Protein AF-A0ABD0QUS2-F1 (afdb_monomer_lite)

Secondary structure (DSSP, 8-state):
----S---HHHHHHHHHHHHHHSPPBTTB-GGGSHHHHHHHHHHHHHHHTTT-------HHHHHHHHTSTTS--TTT--HHHHHHHHHHHHHHHT---GGGGGG----GGG----S-S--

Sequence (120 aa):
KGWREGCLPSTLKVYVAAIVAHHDPIEGKSVGKHDLVIRFLRGARWLNLAWSSSVPSRDLSLVLSALQQGPFEPLQSVELKFLSMKTLLLLAMASIKRVGDLHAFSVDESCLEFGPADSQ

Structure (mmCIF, N/CA/C/O backbone):
data_AF-A0ABD0QUS2-F1
#
_entry.id   AF-A0ABD0QUS2-F1
#
loop_
_atom_site.group_PDB
_atom_site.id
_atom_site.type_symbol
_atom_site.label_atom_id
_atom_site.label_alt_id
_atom_site.label_comp_id
_atom_site.label_asym_id
_atom_site.label_entity_id
_atom_site.label_seq_id
_atom_site.pdbx_PDB_ins_code
_atom_site.Cartn_x
_atom_site.Cartn_y
_atom_site.Cartn_z
_atom_site.occupancy
_atom_site.B_iso_or_equiv
_atom_site.auth_seq_id
_atom_site.auth_comp_id
_atom_site.auth_asym_id
_atom_site.auth_atom_id
_atom_site.pdbx_PDB_model_num
ATOM 1 N N . LYS A 1 1 ? 19.999 17.214 0.065 1.00 37.31 1 LYS A N 1
ATOM 2 C CA . LYS A 1 1 ? 19.429 17.537 -1.268 1.00 37.31 1 LYS A CA 1
ATOM 3 C C . LYS A 1 1 ? 19.478 16.252 -2.090 1.00 37.31 1 LYS A C 1
ATOM 5 O O . LYS A 1 1 ? 20.576 15.821 -2.372 1.00 37.31 1 LYS A O 1
ATOM 10 N N . GLY A 1 2 ? 18.437 15.492 -2.396 1.00 37.66 2 GLY A N 1
ATOM 11 C CA . GLY A 1 2 ? 16.997 15.533 -2.167 1.00 37.66 2 GLY A CA 1
ATOM 12 C C . GLY A 1 2 ? 16.463 14.361 -3.001 1.00 37.66 2 GLY A C 1
ATOM 13 O O . GLY A 1 2 ? 16.479 14.449 -4.216 1.00 37.66 2 GLY A O 1
ATOM 14 N N . TRP A 1 3 ? 16.096 13.237 -2.380 1.00 36.94 3 TRP A N 1
ATOM 15 C CA . TRP A 1 3 ? 15.551 12.057 -3.079 1.00 36.94 3 TRP A CA 1
ATOM 16 C C . TRP A 1 3 ? 14.030 12.000 -2.889 1.00 36.94 3 TRP A C 1
ATOM 18 O O . TRP A 1 3 ? 13.480 10.997 -2.445 1.00 36.94 3 TRP A O 1
ATOM 28 N N . ARG A 1 4 ? 13.357 13.135 -3.115 1.00 44.19 4 ARG A N 1
ATOM 29 C CA . ARG A 1 4 ? 11.905 13.296 -2.919 1.00 44.19 4 ARG A CA 1
ATOM 30 C C . ARG A 1 4 ? 11.176 13.837 -4.149 1.00 44.19 4 ARG A C 1
ATOM 32 O O . ARG A 1 4 ? 10.043 14.281 -4.031 1.00 44.19 4 ARG A O 1
ATOM 39 N N . GLU A 1 5 ? 11.771 13.733 -5.329 1.00 54.34 5 GLU A N 1
ATOM 40 C CA . GLU A 1 5 ? 11.008 13.782 -6.573 1.00 54.34 5 GLU A CA 1
ATOM 41 C C . GLU A 1 5 ? 10.897 12.351 -7.102 1.00 54.34 5 GLU A C 1
ATOM 43 O O . GLU A 1 5 ? 11.891 11.742 -7.499 1.00 54.34 5 GLU A O 1
ATOM 48 N N . GLY A 1 6 ? 9.693 11.775 -7.044 1.00 56.53 6 GLY A N 1
ATOM 49 C CA . GLY A 1 6 ? 9.424 10.472 -7.648 1.00 56.53 6 GLY A CA 1
ATOM 50 C C . GLY A 1 6 ? 9.886 10.479 -9.104 1.00 56.53 6 GLY A C 1
ATOM 51 O O . GLY A 1 6 ? 9.571 11.402 -9.857 1.00 56.53 6 GLY A O 1
ATOM 52 N N . CYS A 1 7 ? 10.684 9.487 -9.500 1.00 62.41 7 CYS A N 1
ATOM 53 C CA . CYS A 1 7 ? 11.135 9.378 -10.882 1.00 62.41 7 CYS A CA 1
ATOM 54 C C . CYS A 1 7 ? 9.898 9.244 -11.772 1.00 62.41 7 CYS A C 1
ATOM 56 O O . CYS A 1 7 ? 9.186 8.241 -11.685 1.00 62.41 7 CYS A O 1
ATOM 58 N N . LEU A 1 8 ? 9.638 10.248 -12.615 1.00 69.06 8 LEU A N 1
ATOM 59 C CA . LEU A 1 8 ? 8.500 10.239 -13.526 1.00 69.06 8 LEU A CA 1
ATOM 60 C C . LEU A 1 8 ? 8.464 8.899 -14.285 1.00 69.06 8 LEU A C 1
ATOM 62 O O . LEU A 1 8 ? 9.507 8.421 -14.743 1.00 69.06 8 LEU A O 1
ATOM 66 N N . PRO A 1 9 ? 7.283 8.282 -14.472 1.00 70.56 9 PRO A N 1
ATOM 67 C CA . PRO A 1 9 ? 7.165 7.024 -15.210 1.00 70.56 9 PRO A CA 1
ATOM 68 C C . PRO A 1 9 ? 7.773 7.075 -16.622 1.00 70.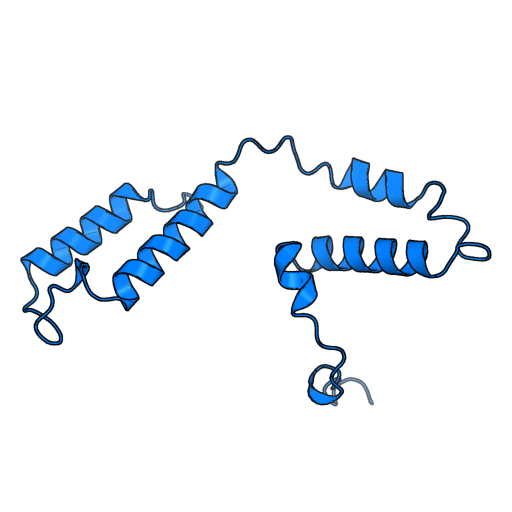56 9 PRO A C 1
ATOM 70 O O . PRO A 1 9 ? 8.120 6.036 -17.182 1.00 70.56 9 PRO A O 1
ATOM 73 N N . SER A 1 10 ? 7.895 8.272 -17.203 1.00 77.19 10 SER A N 1
ATOM 74 C CA . SER A 1 10 ? 8.605 8.534 -18.456 1.00 77.19 10 SER A CA 1
ATOM 75 C C . SER A 1 10 ? 10.116 8.316 -18.335 1.00 77.19 10 SER A C 1
ATOM 77 O O . SER A 1 10 ? 10.677 7.621 -19.174 1.00 77.19 10 SER A O 1
ATOM 79 N N . THR A 1 11 ? 10.769 8.814 -17.282 1.00 84.81 11 THR A N 1
ATOM 80 C CA . THR A 1 11 ? 12.214 8.647 -17.043 1.00 84.81 11 THR A CA 1
ATOM 81 C C . THR A 1 11 ? 12.599 7.174 -16.942 1.00 84.81 11 THR A C 1
ATOM 83 O O . THR A 1 11 ? 13.557 6.726 -17.567 1.00 84.81 11 THR A O 1
ATOM 86 N N . LEU A 1 12 ? 11.795 6.383 -16.227 1.00 84.62 12 LEU A N 1
ATOM 87 C CA . LEU A 1 12 ? 12.037 4.949 -16.072 1.00 84.62 12 LEU A CA 1
ATOM 88 C C . LEU A 1 12 ? 11.949 4.200 -17.412 1.00 84.62 12 LEU A C 1
ATOM 90 O O . LEU A 1 12 ? 12.743 3.304 -17.682 1.00 84.62 12 LEU A O 1
ATOM 94 N N . LYS A 1 13 ? 11.013 4.599 -18.284 1.00 85.19 13 LYS A N 1
ATOM 95 C CA . LYS A 1 13 ? 10.904 4.055 -19.647 1.00 85.19 13 LYS A CA 1
ATOM 96 C C . LYS A 1 13 ? 12.091 4.451 -20.525 1.00 85.19 13 LYS A C 1
ATOM 98 O O . LYS A 1 13 ? 12.540 3.620 -21.307 1.00 85.19 13 LYS A O 1
ATOM 103 N N . VAL A 1 14 ? 12.597 5.680 -20.392 1.00 87.38 14 VAL A N 1
ATOM 104 C CA . VAL A 1 14 ? 13.786 6.149 -21.124 1.00 87.38 14 VAL A CA 1
ATOM 105 C C . VAL A 1 14 ? 15.011 5.319 -20.741 1.00 87.38 14 VAL A C 1
ATOM 107 O O . VAL A 1 14 ? 15.719 4.853 -21.628 1.00 87.38 14 VAL A O 1
ATOM 110 N N . TYR A 1 15 ? 15.217 5.037 -19.450 1.00 88.06 15 TYR A N 1
ATOM 111 C CA . TYR A 1 15 ? 16.307 4.156 -19.016 1.00 88.06 15 TYR A CA 1
ATOM 112 C C . TYR A 1 15 ? 16.166 2.732 -19.554 1.00 88.06 15 TYR A C 1
ATOM 114 O O . TYR A 1 15 ? 17.140 2.172 -20.049 1.00 88.06 15 TYR A O 1
ATOM 122 N N . VAL A 1 16 ? 14.959 2.159 -19.539 1.00 88.31 16 VAL A N 1
ATOM 123 C CA . VAL A 1 16 ? 14.728 0.833 -20.136 1.00 88.31 16 VAL A CA 1
ATOM 124 C C . VAL A 1 16 ? 15.018 0.838 -21.641 1.00 88.31 16 VAL A C 1
ATOM 126 O O . VAL A 1 16 ? 15.629 -0.104 -22.136 1.00 88.31 16 VAL A O 1
ATOM 129 N N . ALA A 1 17 ? 14.640 1.891 -22.371 1.00 88.00 17 ALA A N 1
ATOM 130 C CA . ALA A 1 17 ? 14.940 2.015 -23.798 1.00 88.00 17 ALA A CA 1
ATOM 131 C C . ALA A 1 17 ? 16.450 2.127 -24.073 1.00 88.00 17 ALA A C 1
ATOM 133 O O . ALA A 1 17 ? 16.946 1.477 -24.989 1.00 88.00 17 ALA A O 1
ATOM 134 N N . ALA A 1 18 ? 17.183 2.891 -23.257 1.00 90.62 18 ALA A N 1
ATOM 135 C CA . ALA A 1 18 ? 18.637 3.005 -23.360 1.00 90.62 18 ALA A CA 1
ATOM 136 C C . ALA A 1 18 ? 19.333 1.657 -23.114 1.00 90.62 18 ALA A C 1
ATOM 138 O O . ALA A 1 18 ? 20.219 1.273 -23.871 1.00 90.62 18 ALA A O 1
ATOM 139 N N . ILE A 1 19 ? 18.886 0.898 -22.109 1.00 87.38 19 ILE A N 1
ATOM 140 C CA . ILE A 1 19 ? 19.403 -0.451 -21.839 1.00 87.38 19 ILE A CA 1
ATOM 141 C C . ILE A 1 19 ? 19.120 -1.380 -23.026 1.00 87.38 19 ILE A C 1
ATOM 143 O O . ILE A 1 19 ? 20.010 -2.094 -23.467 1.00 87.38 19 ILE A O 1
ATOM 147 N N . VAL A 1 20 ? 17.909 -1.339 -23.591 1.00 87.94 20 VAL A N 1
ATOM 148 C CA . VAL A 1 20 ? 17.553 -2.140 -24.775 1.00 87.94 20 VAL A CA 1
ATOM 149 C C . VAL A 1 20 ? 18.409 -1.795 -25.997 1.00 87.94 20 VAL A C 1
ATOM 151 O O . VAL A 1 20 ? 18.694 -2.684 -26.790 1.00 87.94 20 VAL A O 1
ATOM 154 N N . ALA A 1 21 ? 18.824 -0.537 -26.159 1.00 87.69 21 ALA A N 1
ATOM 155 C CA . ALA A 1 21 ? 19.645 -0.111 -27.293 1.00 87.69 21 ALA A CA 1
ATOM 156 C C . ALA A 1 21 ? 21.092 -0.635 -27.240 1.00 87.69 21 ALA A C 1
ATOM 158 O O . ALA A 1 21 ? 21.741 -0.715 -28.280 1.00 87.69 21 ALA A O 1
ATOM 159 N N . HIS A 1 22 ? 21.592 -0.988 -26.052 1.00 86.69 22 HIS A N 1
ATOM 160 C CA . HIS A 1 22 ? 22.989 -1.383 -25.833 1.00 86.69 22 HIS A CA 1
ATOM 161 C C . HIS A 1 22 ? 23.161 -2.810 -25.298 1.00 86.69 22 HIS A C 1
ATOM 163 O O . HIS A 1 22 ? 24.278 -3.196 -24.964 1.00 86.69 22 HIS A O 1
ATOM 169 N N . HIS A 1 23 ? 22.081 -3.586 -25.193 1.00 83.44 23 HIS A N 1
ATOM 170 C CA . HIS A 1 23 ? 22.112 -4.915 -24.592 1.00 83.44 23 HIS A CA 1
ATOM 171 C C . HIS A 1 23 ? 21.499 -5.962 -25.523 1.00 83.44 23 HIS A C 1
ATOM 173 O O . HIS A 1 23 ? 20.399 -5.778 -26.050 1.00 83.44 23 HIS A O 1
ATOM 179 N N . ASP A 1 24 ? 22.186 -7.095 -25.659 1.00 84.50 24 ASP A N 1
ATOM 180 C CA . ASP A 1 24 ? 21.697 -8.244 -26.415 1.00 84.50 24 ASP A CA 1
ATOM 181 C C . ASP A 1 24 ? 20.416 -8.834 -25.794 1.00 84.50 24 ASP A C 1
ATOM 183 O O . ASP A 1 24 ? 20.141 -8.648 -24.604 1.00 84.50 24 ASP A O 1
ATOM 187 N N . PRO A 1 25 ? 19.583 -9.553 -26.561 1.00 81.12 25 PRO A N 1
ATOM 188 C CA . PRO A 1 25 ? 18.397 -10.200 -26.015 1.00 81.12 25 PRO A CA 1
ATOM 189 C C . PRO A 1 25 ? 18.748 -11.146 -24.856 1.00 81.12 25 PRO A C 1
ATOM 191 O O . PRO A 1 25 ? 19.578 -12.040 -25.000 1.00 81.12 25 PRO A O 1
ATOM 194 N N . ILE A 1 26 ? 18.068 -10.988 -23.721 1.00 80.50 26 ILE A N 1
ATOM 195 C CA . ILE A 1 26 ? 18.168 -11.903 -22.579 1.00 80.50 26 ILE A CA 1
ATOM 196 C C . ILE A 1 26 ? 17.082 -12.965 -22.761 1.00 80.50 26 ILE A C 1
ATOM 198 O O . ILE A 1 26 ? 15.912 -12.630 -22.951 1.00 80.50 26 ILE A O 1
ATOM 202 N N . GLU A 1 27 ? 17.461 -14.245 -22.757 1.00 80.50 27 GLU A N 1
ATOM 203 C CA . GLU A 1 27 ? 16.537 -15.374 -22.981 1.00 80.50 27 GLU A CA 1
ATOM 204 C C . GLU A 1 27 ? 15.746 -15.273 -24.305 1.00 80.50 27 GLU A C 1
ATOM 206 O O . GLU A 1 27 ? 14.560 -15.600 -24.386 1.00 80.50 27 GLU A O 1
ATOM 211 N N . GLY A 1 28 ? 16.380 -14.747 -25.360 1.00 79.25 28 GLY A N 1
ATOM 212 C CA . GLY A 1 28 ? 15.738 -14.554 -26.666 1.00 79.25 28 GLY A CA 1
ATOM 213 C C . GLY A 1 28 ? 14.674 -13.447 -26.694 1.00 79.25 28 GLY A C 1
ATOM 214 O O . GLY A 1 28 ? 14.008 -13.255 -27.712 1.00 79.25 28 GLY A O 1
ATOM 215 N N . LYS A 1 29 ? 14.512 -12.685 -25.603 1.00 81.69 29 LYS A N 1
ATOM 216 C CA . LYS A 1 29 ? 13.611 -11.531 -25.508 1.00 81.69 29 LYS A CA 1
ATOM 217 C C . LYS A 1 29 ? 14.423 -10.257 -25.289 1.00 81.69 29 LYS A C 1
ATOM 219 O O . LYS A 1 29 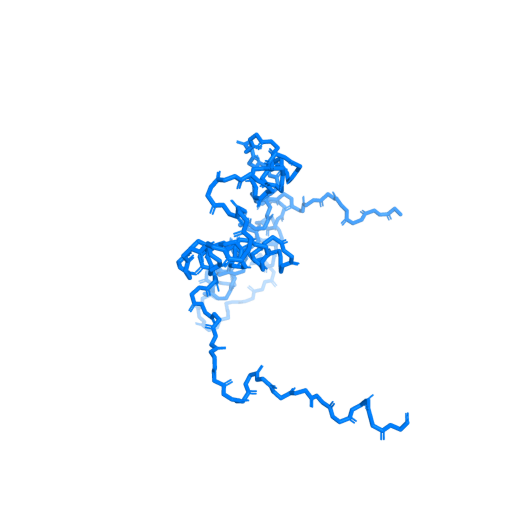? 15.411 -10.229 -24.566 1.00 81.69 29 LYS A O 1
ATOM 224 N N . SER A 1 30 ? 13.984 -9.158 -25.895 1.00 82.44 30 SER A N 1
ATOM 225 C CA . SER A 1 30 ? 14.535 -7.837 -25.568 1.00 82.44 30 SER A CA 1
ATOM 226 C C . SER A 1 30 ? 14.338 -7.550 -24.075 1.00 82.44 30 SER A C 1
ATOM 228 O O . SER A 1 30 ? 13.264 -7.831 -23.538 1.00 82.44 30 SER A O 1
ATOM 230 N N . VAL A 1 31 ? 15.337 -6.947 -23.42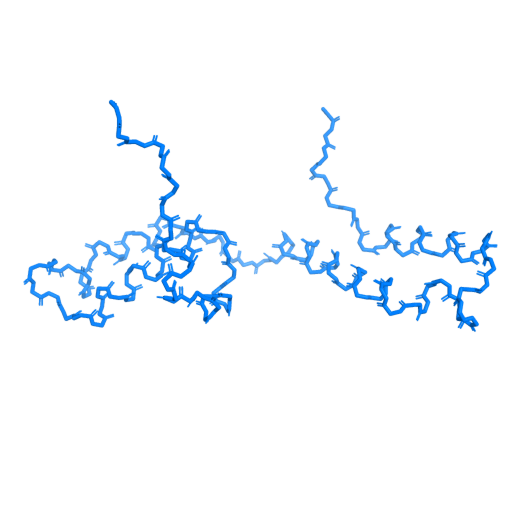4 1.00 84.25 31 VAL A N 1
ATOM 231 C CA . VAL A 1 31 ? 15.331 -6.623 -21.985 1.00 84.25 31 VAL A CA 1
ATOM 232 C C . VAL A 1 31 ? 14.050 -5.892 -21.561 1.00 84.25 31 VAL A C 1
ATOM 234 O O . VAL A 1 31 ? 13.446 -6.221 -20.545 1.00 84.25 31 VAL A O 1
ATOM 237 N N . GLY A 1 32 ? 13.549 -4.966 -22.384 1.00 81.94 32 GLY A N 1
ATOM 238 C CA . GLY A 1 32 ? 12.315 -4.223 -22.105 1.00 81.94 32 GLY A CA 1
ATOM 239 C C . GLY A 1 32 ? 11.026 -5.057 -22.156 1.00 81.94 32 GLY A C 1
ATOM 240 O O . GLY A 1 32 ? 10.003 -4.631 -21.625 1.00 81.94 32 GLY A O 1
ATOM 241 N N . LYS A 1 33 ? 11.061 -6.242 -22.777 1.00 85.56 33 LYS A N 1
ATOM 242 C CA . LYS A 1 33 ? 9.944 -7.200 -22.850 1.00 85.56 33 LYS A CA 1
ATOM 243 C C . LYS A 1 33 ? 10.054 -8.319 -21.812 1.00 85.56 33 LYS A C 1
ATOM 245 O O . LYS A 1 33 ? 9.183 -9.187 -21.766 1.00 85.56 33 LYS A O 1
ATOM 250 N N . HIS A 1 34 ? 11.109 -8.321 -21.000 1.00 89.94 34 HIS A N 1
ATOM 251 C CA . HIS A 1 34 ? 11.280 -9.304 -19.944 1.00 89.94 34 HIS A CA 1
ATOM 252 C C . HIS A 1 34 ? 10.225 -9.101 -18.846 1.00 89.94 34 HIS A C 1
ATOM 254 O O . HIS A 1 34 ? 9.947 -7.970 -18.436 1.00 89.94 34 HIS A O 1
ATOM 260 N N . ASP A 1 35 ? 9.648 -10.192 -18.340 1.00 87.31 35 ASP A N 1
ATOM 261 C CA . ASP A 1 35 ? 8.526 -10.141 -17.392 1.00 87.31 35 ASP A CA 1
ATOM 262 C C . ASP A 1 35 ? 8.893 -9.385 -16.102 1.00 87.31 35 ASP A C 1
ATOM 264 O O . ASP A 1 35 ? 8.118 -8.567 -15.610 1.00 87.31 35 ASP A O 1
ATOM 268 N N . LEU A 1 36 ? 10.130 -9.547 -15.618 1.00 87.88 36 LEU A N 1
ATOM 269 C CA . LEU A 1 36 ? 10.641 -8.796 -14.463 1.00 87.88 36 LEU A CA 1
ATOM 270 C C . LEU A 1 36 ? 10.659 -7.279 -14.697 1.00 87.88 36 LEU A C 1
ATOM 272 O O . LEU A 1 36 ? 10.262 -6.523 -13.812 1.00 87.88 36 LEU A O 1
ATOM 276 N N . VAL A 1 37 ? 11.057 -6.823 -15.889 1.00 88.25 37 VAL A N 1
ATOM 277 C CA . VAL A 1 37 ? 11.094 -5.390 -16.227 1.00 88.25 37 VAL A CA 1
ATOM 278 C C . VAL A 1 37 ? 9.675 -4.840 -16.324 1.00 88.25 37 VAL A C 1
ATOM 280 O O . VAL A 1 37 ? 9.386 -3.770 -15.792 1.00 88.25 37 VAL A O 1
ATOM 283 N N . ILE A 1 38 ? 8.749 -5.597 -16.913 1.00 88.19 38 ILE A N 1
ATOM 284 C CA . ILE A 1 38 ? 7.333 -5.219 -16.985 1.00 88.19 38 ILE A CA 1
ATOM 285 C C . ILE A 1 38 ? 6.717 -5.121 -15.580 1.00 88.19 38 ILE A C 1
ATOM 287 O O . ILE A 1 38 ? 6.025 -4.141 -15.284 1.00 88.19 38 ILE A O 1
ATOM 291 N N . ARG A 1 39 ? 6.975 -6.096 -14.698 1.00 87.94 39 ARG A N 1
ATOM 292 C CA . ARG A 1 39 ? 6.503 -6.083 -13.301 1.00 87.94 39 ARG A CA 1
ATOM 293 C C . ARG A 1 39 ? 7.109 -4.927 -1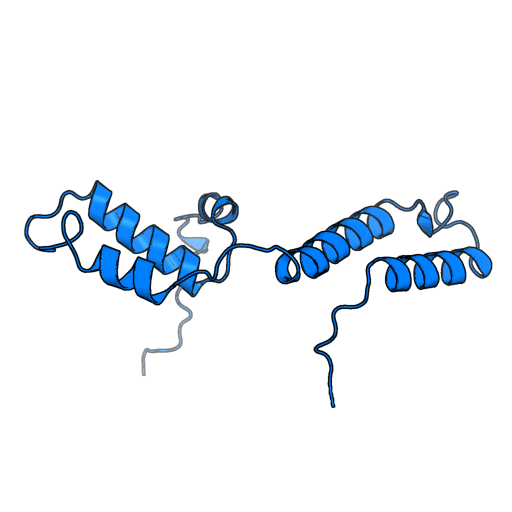2.509 1.00 87.94 39 ARG A C 1
ATOM 295 O O . ARG A 1 39 ? 6.373 -4.234 -11.808 1.00 87.94 39 ARG A O 1
ATOM 302 N N . PHE A 1 40 ? 8.403 -4.665 -12.674 1.00 86.81 40 PHE A N 1
ATOM 303 C CA . PHE A 1 40 ? 9.091 -3.539 -12.046 1.00 86.81 40 PHE A CA 1
ATOM 304 C C . PHE A 1 40 ? 8.517 -2.190 -12.501 1.00 86.81 40 PHE A C 1
ATOM 306 O O . PHE A 1 40 ? 8.111 -1.385 -11.666 1.00 86.81 40 PHE A O 1
ATOM 313 N N . LEU A 1 41 ? 8.381 -1.962 -13.814 1.00 87.25 41 LEU A N 1
ATOM 314 C CA . LEU A 1 41 ? 7.781 -0.740 -14.366 1.00 87.25 41 LEU A CA 1
ATOM 315 C C . LEU A 1 41 ? 6.329 -0.557 -13.906 1.00 87.25 41 LEU A C 1
ATOM 317 O O . LEU A 1 41 ? 5.884 0.570 -13.674 1.00 87.25 41 LEU A O 1
ATOM 321 N N . ARG A 1 42 ? 5.577 -1.657 -13.771 1.00 85.69 42 ARG A N 1
ATOM 322 C CA . ARG A 1 42 ? 4.221 -1.645 -13.215 1.00 85.69 42 ARG A CA 1
ATOM 323 C C . ARG A 1 42 ? 4.256 -1.195 -11.755 1.00 85.69 42 ARG A C 1
ATOM 325 O O . ARG A 1 42 ? 3.580 -0.225 -11.432 1.00 85.69 42 ARG A O 1
ATOM 332 N N . GLY A 1 43 ? 5.061 -1.830 -10.904 1.00 80.12 43 GLY A N 1
ATOM 333 C CA . GLY A 1 43 ? 5.214 -1.470 -9.488 1.00 80.12 43 GLY A CA 1
ATOM 334 C C . GLY A 1 43 ? 5.668 -0.022 -9.286 1.00 80.12 43 GLY A C 1
ATOM 335 O O . GLY A 1 43 ? 5.045 0.726 -8.538 1.00 80.12 43 GLY A O 1
ATOM 336 N N . ALA A 1 44 ? 6.673 0.420 -10.041 1.00 82.00 44 ALA A N 1
ATOM 337 C CA . ALA A 1 44 ? 7.154 1.795 -10.010 1.00 82.00 44 ALA A CA 1
ATOM 338 C C . ALA A 1 44 ? 6.083 2.803 -10.454 1.00 82.00 44 ALA A C 1
ATOM 340 O O . ALA A 1 44 ? 6.004 3.902 -9.910 1.00 82.00 44 ALA A O 1
ATOM 341 N N . ARG A 1 45 ? 5.209 2.443 -11.405 1.00 76.00 45 ARG A N 1
ATOM 342 C CA . ARG A 1 45 ? 4.051 3.275 -11.759 1.00 76.00 45 ARG A CA 1
ATOM 343 C C . ARG A 1 45 ? 3.077 3.393 -10.590 1.00 76.00 45 ARG A C 1
ATOM 345 O O . ARG A 1 45 ? 2.618 4.493 -10.317 1.00 76.00 45 ARG A O 1
ATOM 352 N N . TRP A 1 46 ? 2.781 2.297 -9.892 1.00 68.75 46 TRP A N 1
ATOM 353 C CA . TRP A 1 46 ? 1.905 2.328 -8.717 1.00 68.75 46 TRP A CA 1
ATOM 354 C C . TRP A 1 46 ? 2.482 3.177 -7.583 1.00 68.75 46 TRP A C 1
ATOM 356 O O . TRP A 1 46 ? 1.733 3.928 -6.965 1.00 68.75 46 TRP A O 1
ATOM 366 N N . LEU A 1 47 ? 3.794 3.103 -7.345 1.00 67.75 47 LEU A N 1
ATOM 367 C CA . LEU A 1 47 ? 4.485 3.925 -6.346 1.00 67.75 47 LEU A CA 1
ATOM 368 C C . LEU A 1 47 ? 4.467 5.416 -6.719 1.00 67.75 47 LEU A C 1
ATOM 370 O O . LEU A 1 47 ? 4.191 6.254 -5.868 1.00 67.75 47 LEU A O 1
ATOM 374 N N . ASN A 1 48 ? 4.674 5.750 -7.996 1.00 64.56 48 ASN A N 1
ATOM 375 C CA . ASN A 1 48 ? 4.636 7.138 -8.471 1.00 64.56 48 ASN A CA 1
ATOM 376 C C . ASN A 1 48 ? 3.208 7.719 -8.566 1.00 64.56 48 ASN A C 1
ATOM 378 O O . ASN A 1 48 ? 3.013 8.918 -8.370 1.00 64.56 48 ASN A O 1
ATOM 382 N N . LEU A 1 49 ? 2.194 6.890 -8.841 1.00 58.25 49 LEU A N 1
ATOM 383 C CA . LEU A 1 49 ? 0.785 7.309 -8.853 1.00 58.25 49 LEU A CA 1
ATOM 384 C C . LEU A 1 49 ? 0.195 7.443 -7.445 1.00 58.25 49 LEU A C 1
ATOM 386 O O . LEU A 1 49 ? -0.675 8.282 -7.232 1.00 58.25 49 LEU A O 1
ATOM 390 N N . ALA A 1 50 ? 0.681 6.664 -6.473 1.00 56.22 50 ALA A N 1
ATOM 391 C CA . ALA A 1 50 ? 0.208 6.722 -5.088 1.00 56.22 50 ALA A CA 1
ATOM 392 C C . ALA A 1 50 ? 0.424 8.093 -4.417 1.00 56.22 50 ALA A C 1
ATOM 394 O O . ALA A 1 50 ? -0.240 8.384 -3.427 1.00 56.22 50 ALA A O 1
ATOM 395 N N . TRP A 1 51 ? 1.299 8.943 -4.966 1.00 50.91 51 TRP A N 1
ATOM 396 C CA . TRP A 1 51 ? 1.484 10.323 -4.502 1.00 50.91 51 TRP A CA 1
ATOM 397 C C . TRP A 1 51 ? 0.751 11.384 -5.321 1.00 50.91 51 TRP A C 1
ATOM 399 O O . TRP A 1 51 ? 0.568 12.492 -4.832 1.00 50.91 51 TRP A O 1
ATOM 409 N N . SER A 1 52 ? 0.320 11.067 -6.542 1.00 53.56 52 SER A N 1
ATOM 410 C CA . SER A 1 52 ? -0.365 12.017 -7.431 1.00 53.56 52 SER A CA 1
ATOM 411 C C . SER A 1 52 ? -1.881 11.815 -7.482 1.00 53.56 52 SER A C 1
ATOM 413 O O . SER A 1 52 ? -2.570 12.515 -8.224 1.00 53.56 52 SER A O 1
ATOM 415 N N . SER A 1 53 ? -2.439 10.909 -6.672 1.00 49.56 53 SER A N 1
ATOM 416 C CA . SER A 1 53 ? -3.885 10.848 -6.515 1.00 49.56 53 SER A CA 1
ATOM 417 C C . SER A 1 53 ? -4.350 12.005 -5.639 1.00 49.56 53 SER A C 1
ATOM 419 O O . SER A 1 53 ? -4.093 12.035 -4.435 1.00 49.56 53 SER A O 1
ATOM 421 N N . SER A 1 54 ? -5.084 12.910 -6.275 1.00 49.94 54 SER A N 1
ATOM 422 C CA . SER A 1 54 ? -6.172 13.701 -5.708 1.00 49.94 54 SER A CA 1
ATOM 423 C C . SER A 1 54 ? -7.144 12.793 -4.931 1.00 49.94 54 SER A C 1
ATOM 425 O O . SER A 1 54 ? -8.229 12.450 -5.382 1.00 49.94 54 SER A O 1
ATOM 427 N N . VAL A 1 55 ? -6.706 12.311 -3.775 1.00 50.31 55 VAL A N 1
ATOM 428 C CA . VAL A 1 55 ? -7.567 11.834 -2.701 1.00 50.31 55 VAL A CA 1
ATOM 429 C C . VAL A 1 55 ? -7.634 13.037 -1.773 1.00 50.31 55 VAL A C 1
ATOM 431 O O . VAL A 1 55 ? -6.565 13.529 -1.391 1.00 50.31 55 VAL A O 1
ATOM 434 N N . PRO A 1 56 ? -8.829 13.578 -1.465 1.00 53.53 56 PRO A N 1
ATOM 435 C CA . PRO A 1 56 ? -8.912 14.645 -0.480 1.00 53.53 56 PRO A CA 1
ATOM 436 C C . PRO A 1 56 ? -8.210 14.113 0.761 1.00 53.53 56 PRO A C 1
ATOM 438 O O . PRO A 1 56 ? -8.410 12.945 1.103 1.00 53.53 56 PRO A O 1
ATOM 441 N N . SER A 1 57 ? -7.295 14.924 1.302 1.00 53.81 57 SER A N 1
ATOM 442 C CA . SER A 1 57 ? -6.467 14.650 2.477 1.00 53.81 57 SER A CA 1
ATOM 443 C C . SER A 1 57 ? -7.044 13.501 3.287 1.00 53.81 57 SER A C 1
ATOM 445 O O . SER A 1 57 ? -8.169 13.628 3.769 1.00 53.81 57 SER A O 1
ATOM 447 N N . ARG A 1 58 ? -6.319 12.379 3.408 1.00 55.44 58 ARG A N 1
ATOM 448 C CA . ARG A 1 58 ? -6.585 11.419 4.483 1.00 55.44 58 ARG A CA 1
ATOM 449 C C . ARG A 1 58 ? -6.592 12.237 5.766 1.00 55.44 58 ARG A C 1
ATOM 451 O O . ARG A 1 58 ? -5.529 12.513 6.317 1.00 55.44 58 ARG A O 1
ATOM 458 N N . ASP A 1 59 ? -7.764 12.694 6.171 1.00 70.31 59 ASP A N 1
ATOM 459 C CA . ASP A 1 59 ? -7.932 13.506 7.350 1.00 70.31 59 ASP A CA 1
ATOM 460 C C . ASP A 1 59 ? -7.920 12.505 8.490 1.00 70.31 59 ASP A C 1
ATOM 462 O O . ASP A 1 59 ? -8.940 12.022 8.975 1.00 70.31 59 ASP A O 1
ATOM 466 N N . LEU A 1 60 ? -6.701 12.061 8.795 1.00 76.62 60 LEU A N 1
ATOM 467 C CA . LEU A 1 60 ? -6.410 11.137 9.870 1.00 76.62 60 LEU A CA 1
ATOM 468 C C . LEU A 1 60 ? -7.051 11.661 11.156 1.00 76.62 60 LEU A C 1
ATOM 470 O O . LEU A 1 60 ? -7.599 10.880 11.921 1.00 76.62 60 LEU A O 1
ATOM 474 N N . SER A 1 61 ? -7.064 12.980 11.339 1.00 80.81 61 SER A N 1
ATOM 475 C CA . SER A 1 61 ? -7.732 13.647 12.450 1.00 80.81 61 SER A CA 1
ATOM 476 C C . SER A 1 61 ? -9.249 13.436 12.420 1.00 80.81 61 SER A C 1
ATOM 478 O O . SER A 1 61 ? -9.830 13.113 13.455 1.00 80.81 61 SER A O 1
ATOM 480 N N . LEU A 1 62 ? -9.902 13.535 11.258 1.00 85.31 62 LEU A N 1
ATOM 481 C CA . LEU A 1 62 ? -11.331 13.220 11.108 1.00 85.31 62 LEU A CA 1
ATOM 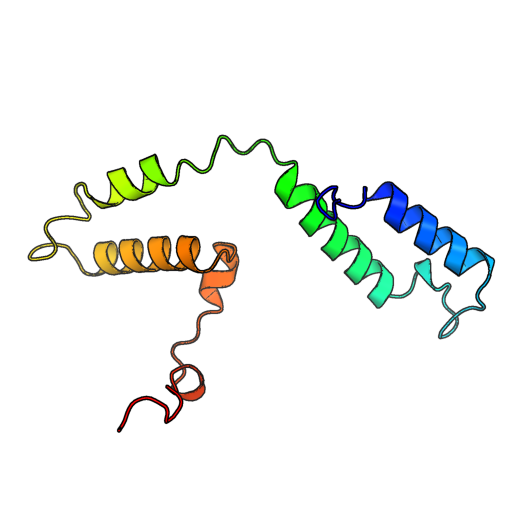482 C C . LEU A 1 62 ? -11.634 11.747 11.414 1.00 85.31 62 LEU A C 1
ATOM 484 O O . LEU A 1 62 ? -12.591 11.438 12.118 1.00 85.31 62 LEU A O 1
ATOM 488 N N . VAL A 1 63 ? -10.808 10.823 10.922 1.00 85.38 63 VAL A N 1
ATOM 489 C CA . VAL A 1 63 ? -11.016 9.387 11.166 1.00 85.38 63 VAL A CA 1
ATOM 490 C C . VAL A 1 63 ? -10.804 9.047 12.642 1.00 85.38 63 VAL A C 1
ATOM 492 O O . VAL A 1 63 ? -11.616 8.340 13.237 1.00 85.38 63 VAL A O 1
ATOM 495 N N . LEU A 1 64 ? -9.744 9.573 13.258 1.00 87.75 64 LEU A N 1
ATOM 496 C CA . LEU A 1 64 ? -9.454 9.353 14.674 1.00 87.75 64 LEU A CA 1
ATOM 497 C C . LEU A 1 64 ? -10.507 9.995 15.582 1.00 87.75 64 LEU A C 1
ATOM 499 O O . LEU A 1 64 ? -10.909 9.370 16.561 1.00 87.75 64 LEU A O 1
ATOM 503 N N . SER A 1 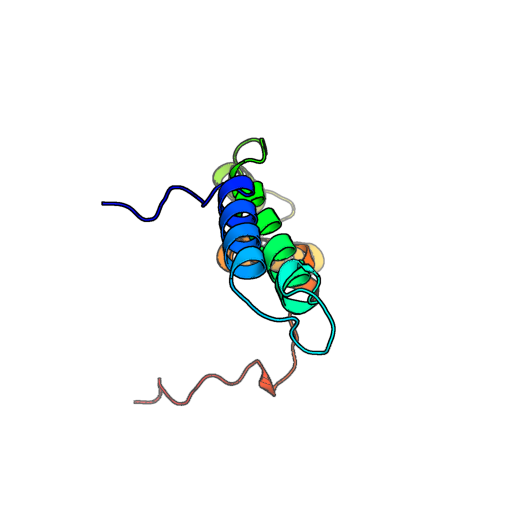65 ? -10.996 11.193 15.248 1.00 87.06 65 SER A N 1
ATOM 504 C CA . SER A 1 65 ? -12.082 11.831 16.005 1.00 87.06 65 SER A CA 1
ATOM 505 C C . SER A 1 65 ? -13.395 11.058 15.884 1.00 87.06 65 SER A C 1
ATOM 507 O O . SER A 1 65 ? -14.075 10.874 16.888 1.00 87.06 65 SER A O 1
ATOM 509 N N . ALA A 1 66 ? -13.722 10.510 14.710 1.00 88.12 66 ALA A N 1
ATOM 510 C CA . ALA A 1 66 ? -14.895 9.653 14.538 1.00 88.12 66 ALA A CA 1
ATOM 511 C C . ALA A 1 66 ? -14.801 8.339 15.342 1.00 88.12 66 ALA A C 1
ATOM 513 O O . ALA A 1 66 ? -15.801 7.881 15.888 1.00 88.12 66 ALA A O 1
ATOM 514 N N . LEU A 1 67 ? -13.605 7.753 15.479 1.00 88.38 67 LEU A N 1
ATOM 515 C CA . LEU A 1 67 ? -13.376 6.551 16.301 1.00 88.38 67 LEU A CA 1
ATOM 516 C C . LEU A 1 67 ? -13.490 6.791 17.818 1.00 88.38 67 LEU A C 1
ATOM 518 O O . LEU A 1 67 ? -13.576 5.826 18.585 1.00 88.38 67 LEU A O 1
ATOM 522 N N . GLN A 1 68 ? -13.453 8.050 18.256 1.00 89.12 68 GLN A N 1
ATOM 523 C CA . GLN A 1 68 ? -13.693 8.452 19.648 1.00 89.12 68 GLN A CA 1
ATOM 524 C C . GLN A 1 68 ? -15.182 8.682 19.944 1.00 89.12 68 GLN A C 1
ATOM 526 O O . GLN A 1 68 ? -15.541 8.979 21.080 1.00 89.12 68 GLN A O 1
ATOM 531 N N . GLN A 1 69 ? -16.048 8.561 18.937 1.00 88.94 69 GLN A N 1
ATOM 532 C CA . GLN A 1 69 ? -17.493 8.720 19.070 1.00 88.94 69 GLN A CA 1
ATOM 533 C C . GLN A 1 69 ? -18.204 7.361 19.005 1.00 88.94 69 GLN A C 1
ATOM 535 O O . GLN A 1 69 ? -17.634 6.340 18.609 1.00 88.94 69 GLN A O 1
ATOM 540 N N . GLY A 1 70 ? -19.484 7.344 19.378 1.00 86.88 70 GLY A N 1
ATOM 541 C CA . GLY A 1 70 ? -20.345 6.181 19.163 1.00 86.88 70 GLY A CA 1
ATOM 542 C C . GLY A 1 70 ? -20.403 5.808 17.670 1.00 86.88 70 GLY A C 1
ATOM 543 O O . GLY A 1 70 ? -20.411 6.701 16.822 1.00 86.88 70 GLY A O 1
ATOM 544 N N . PRO A 1 71 ? -20.434 4.513 17.310 1.00 86.19 71 PRO A N 1
ATOM 545 C CA . PRO A 1 71 ? -20.641 3.340 18.166 1.00 86.19 71 PRO A CA 1
ATOM 546 C C . PRO A 1 71 ? -19.355 2.750 18.776 1.00 86.19 71 PRO A C 1
ATOM 548 O O . PRO A 1 71 ? -19.405 1.676 19.360 1.00 86.19 71 PRO A O 1
ATOM 551 N N . PHE A 1 72 ? -18.198 3.399 18.623 1.00 84.25 72 PHE A N 1
ATOM 552 C CA . PHE A 1 72 ? -16.893 2.865 19.044 1.00 84.25 72 PHE A CA 1
ATOM 553 C C . PHE A 1 72 ? -16.539 3.132 20.515 1.00 84.25 72 PHE A C 1
ATOM 555 O O . PHE A 1 72 ? -15.499 2.664 20.988 1.00 84.25 72 PHE A O 1
ATOM 562 N N . GLU A 1 73 ? -17.383 3.894 21.207 1.00 85.69 73 GLU A N 1
ATOM 563 C CA . GLU A 1 73 ? -17.337 4.209 22.634 1.00 85.69 73 GLU A CA 1
ATOM 564 C C . GLU A 1 73 ? -18.767 4.125 23.207 1.00 85.69 73 GLU A C 1
ATOM 566 O O . GLU A 1 73 ? -19.713 4.447 22.477 1.00 85.69 73 GLU A O 1
ATOM 571 N N . PRO A 1 74 ? -18.964 3.719 24.480 1.00 85.12 74 PRO A N 1
ATOM 572 C CA . PRO A 1 74 ? -17.957 3.352 25.483 1.00 85.12 74 PRO A CA 1
ATOM 573 C C . PRO A 1 74 ? -17.395 1.935 25.283 1.00 85.12 74 PRO A C 1
ATOM 575 O O . PRO A 1 74 ? -18.149 0.983 25.089 1.00 85.12 74 PRO A O 1
ATOM 578 N N . LEU A 1 75 ? -16.078 1.762 25.444 1.00 81.00 75 LEU A N 1
ATOM 579 C CA . LEU A 1 75 ? -15.390 0.453 25.399 1.00 81.00 75 LEU A CA 1
ATOM 580 C C . LEU A 1 75 ? -16.001 -0.642 26.295 1.00 81.00 75 LEU A C 1
ATOM 582 O O . LEU A 1 75 ? -15.848 -1.826 26.015 1.00 81.00 75 LEU A O 1
ATOM 586 N N . GLN A 1 76 ? -16.686 -0.257 27.370 1.00 82.44 76 GLN A N 1
ATOM 587 C CA . GLN A 1 76 ? -17.283 -1.177 28.344 1.00 82.44 76 GLN A CA 1
ATOM 588 C C . GLN A 1 76 ? -18.563 -1.852 27.832 1.00 82.44 76 GLN A C 1
ATOM 590 O O . GLN A 1 76 ? -18.929 -2.914 28.326 1.00 82.44 76 GLN A O 1
ATOM 595 N N . SER A 1 77 ? -19.255 -1.239 26.868 1.00 84.81 77 SER A N 1
ATOM 596 C CA . SER A 1 77 ? -20.557 -1.699 26.365 1.00 84.81 77 SER A CA 1
ATOM 597 C C . SER A 1 77 ? -20.597 -1.887 24.846 1.00 84.81 77 SER A C 1
ATOM 599 O O . SER A 1 77 ? -21.650 -2.204 24.291 1.00 84.81 77 SER A O 1
ATOM 601 N N . VAL A 1 78 ? -19.466 -1.699 24.164 1.00 88.94 78 VAL A N 1
ATOM 602 C CA . VAL A 1 78 ? -19.371 -1.808 22.708 1.00 88.94 78 VAL A CA 1
ATOM 603 C C . VAL A 1 78 ? -19.386 -3.265 22.242 1.00 88.94 78 VAL A C 1
ATOM 605 O O . VAL A 1 78 ? -18.736 -4.141 22.809 1.00 88.94 78 VAL A O 1
ATOM 608 N N . GLU A 1 79 ? -20.115 -3.533 21.160 1.00 90.00 79 GLU A N 1
ATOM 609 C CA . GLU A 1 79 ? -20.140 -4.853 20.532 1.00 90.00 79 GLU A CA 1
ATOM 610 C C . GLU A 1 79 ? -18.775 -5.192 19.911 1.00 90.00 79 GLU A C 1
ATOM 612 O O . GLU A 1 79 ? -18.139 -4.347 19.273 1.00 90.00 79 GLU A O 1
ATOM 617 N N . LEU A 1 80 ? -18.352 -6.457 20.031 1.00 89.56 80 LEU A N 1
ATOM 618 C CA . LEU A 1 80 ? -17.036 -6.928 19.580 1.00 89.56 80 LEU A CA 1
ATOM 619 C C . LEU A 1 80 ? -16.731 -6.554 18.121 1.00 89.56 80 LEU A C 1
ATOM 621 O O . LEU A 1 80 ? -15.602 -6.191 17.809 1.00 89.56 80 LEU A O 1
ATOM 625 N N . LYS A 1 81 ? -17.739 -6.546 17.237 1.00 90.44 81 LYS A N 1
ATOM 626 C CA . LYS A 1 81 ? -17.569 -6.150 15.829 1.00 90.44 81 LYS A CA 1
ATOM 627 C C . LYS A 1 81 ? -17.044 -4.719 15.663 1.00 90.44 81 LYS A C 1
ATOM 629 O O . LYS A 1 81 ? -16.193 -4.475 14.810 1.00 90.44 81 LYS A O 1
ATOM 634 N N . PHE A 1 82 ? -17.521 -3.775 16.477 1.00 89.44 82 PHE A N 1
ATOM 635 C CA . PHE A 1 82 ? -17.090 -2.378 16.404 1.00 89.44 82 PHE A CA 1
ATOM 636 C C . PHE A 1 82 ? -15.693 -2.216 16.998 1.00 89.44 82 PHE A C 1
ATOM 638 O O . PHE A 1 82 ? -14.892 -1.455 16.458 1.00 89.44 82 PHE A O 1
ATOM 645 N N . LEU A 1 83 ? -15.368 -2.988 18.041 1.00 89.94 83 LEU A N 1
ATOM 646 C CA . LEU A 1 83 ? -14.019 -3.036 18.598 1.00 89.94 83 LEU A CA 1
ATOM 647 C C . LEU A 1 83 ? -13.012 -3.588 17.579 1.00 89.94 83 LEU A C 1
ATOM 649 O O . LEU A 1 83 ? -11.992 -2.950 17.329 1.00 89.94 83 LEU A O 1
ATOM 653 N N . SER A 1 84 ? -13.326 -4.712 16.929 1.00 89.50 84 SER A N 1
ATOM 654 C CA . SER A 1 84 ? -12.501 -5.287 15.860 1.00 89.50 84 SER A CA 1
ATOM 655 C C . SER A 1 84 ? -12.332 -4.326 14.684 1.00 89.50 84 SER A C 1
ATOM 657 O O . SER A 1 84 ? -11.245 -4.216 14.126 1.00 89.50 84 SER A O 1
ATOM 659 N N . MET A 1 85 ? -13.379 -3.586 14.310 1.00 88.12 85 MET A N 1
ATOM 660 C CA . MET A 1 85 ? -13.278 -2.605 13.229 1.00 88.12 85 MET A CA 1
ATOM 661 C C . MET A 1 85 ? -12.401 -1.404 13.618 1.00 88.12 85 MET A C 1
ATOM 663 O O . MET A 1 85 ? -11.598 -0.949 12.803 1.00 88.12 85 MET A O 1
ATOM 667 N N . LYS A 1 86 ? -12.499 -0.923 14.866 1.00 89.88 86 LYS A N 1
ATOM 668 C CA . LYS A 1 86 ? -11.646 0.146 15.412 1.00 89.88 86 LYS A CA 1
ATOM 669 C C . LYS A 1 86 ? -10.175 -0.264 15.401 1.00 89.88 86 LYS A C 1
ATOM 671 O O . LYS A 1 86 ? -9.337 0.496 14.918 1.00 89.88 86 LYS A O 1
ATOM 676 N N . THR A 1 87 ? -9.858 -1.468 15.876 1.00 89.19 87 THR A N 1
ATOM 677 C CA . THR A 1 87 ? -8.477 -1.972 15.901 1.00 89.19 87 THR A CA 1
ATOM 678 C C . THR A 1 87 ? -7.935 -2.222 14.499 1.00 89.19 87 THR A C 1
ATOM 680 O O . THR A 1 87 ? -6.815 -1.807 14.214 1.00 89.19 87 THR A O 1
ATOM 683 N N . LEU A 1 88 ? -8.728 -2.808 13.596 1.00 87.25 88 LEU A N 1
ATOM 684 C CA . LEU A 1 88 ? -8.325 -3.033 12.206 1.00 87.25 88 LEU A CA 1
ATOM 685 C C . LEU A 1 88 ? -8.031 -1.710 11.485 1.00 87.25 88 LEU A C 1
ATOM 687 O O . LEU A 1 88 ? -7.021 -1.597 10.791 1.00 87.25 88 LEU A O 1
ATOM 691 N N . LEU A 1 89 ? -8.880 -0.694 11.670 1.00 85.44 89 LEU A N 1
ATOM 692 C CA . LEU A 1 89 ? -8.692 0.622 11.061 1.00 85.44 89 LEU A CA 1
ATOM 693 C C . LEU A 1 89 ? -7.431 1.311 11.594 1.00 85.44 89 LEU A C 1
ATOM 695 O O . LEU A 1 89 ? -6.638 1.834 10.811 1.00 85.44 89 LEU A O 1
ATOM 699 N N . LEU A 1 90 ? -7.205 1.268 12.910 1.00 87.81 90 LEU A N 1
ATOM 700 C CA . LEU A 1 90 ? -5.986 1.797 13.527 1.00 87.81 90 LEU A CA 1
ATOM 701 C C . LEU A 1 90 ? -4.735 1.058 13.039 1.00 87.81 90 LEU A C 1
ATOM 703 O O . LEU A 1 90 ? -3.755 1.702 12.669 1.00 87.81 90 LEU A O 1
ATOM 707 N N . LEU A 1 91 ? -4.778 -0.273 12.961 1.00 87.19 91 LEU A N 1
ATOM 708 C CA . LEU A 1 91 ? -3.675 -1.099 12.471 1.00 87.19 91 LEU A CA 1
ATOM 709 C C . LEU A 1 91 ? -3.356 -0.813 10.997 1.00 87.19 91 LEU A C 1
ATOM 711 O O . LEU A 1 91 ? -2.188 -0.717 10.616 1.00 87.19 91 LEU A O 1
ATOM 715 N N . ALA A 1 92 ? -4.379 -0.615 10.165 1.00 82.94 92 ALA A N 1
ATOM 716 C CA . ALA A 1 92 ? -4.218 -0.221 8.769 1.00 82.94 92 ALA A CA 1
ATOM 717 C C . ALA A 1 92 ? -3.512 1.136 8.636 1.00 82.94 92 ALA A C 1
ATOM 719 O O . ALA A 1 92 ? -2.608 1.298 7.818 1.00 82.94 92 ALA A O 1
ATOM 720 N N . MET A 1 93 ? -3.906 2.106 9.467 1.00 80.75 93 MET A N 1
ATOM 721 C CA . MET A 1 93 ? -3.310 3.442 9.469 1.00 80.75 93 MET A CA 1
ATOM 722 C C . MET A 1 93 ? -1.870 3.425 9.992 1.00 80.75 93 MET A C 1
ATOM 724 O O . MET A 1 93 ? -0.999 4.030 9.370 1.00 80.75 93 MET A O 1
ATOM 728 N N . ALA A 1 94 ? -1.604 2.699 11.081 1.00 82.06 94 ALA A N 1
ATOM 729 C CA . ALA A 1 94 ? -0.279 2.589 11.687 1.00 82.06 94 ALA A CA 1
ATOM 730 C C . ALA A 1 94 ? 0.722 1.819 10.808 1.00 82.06 94 ALA A C 1
ATOM 732 O O . ALA A 1 94 ? 1.895 2.177 10.747 1.00 82.06 94 ALA A O 1
ATOM 733 N N . SER A 1 95 ? 0.272 0.784 10.092 1.00 73.50 95 SER A N 1
ATOM 734 C CA . SER A 1 95 ? 1.150 -0.053 9.260 1.00 73.50 95 SER A CA 1
ATOM 735 C C . SER A 1 95 ? 1.489 0.546 7.891 1.00 73.50 95 SER A C 1
ATOM 737 O O . SER A 1 95 ? 2.295 -0.033 7.164 1.00 73.50 95 SER A O 1
ATOM 739 N N . ILE A 1 96 ? 0.872 1.672 7.498 1.00 66.81 96 ILE A N 1
ATOM 740 C CA . ILE A 1 96 ? 0.993 2.283 6.155 1.00 66.81 96 ILE A CA 1
ATOM 741 C C . ILE A 1 96 ? 0.592 1.293 5.027 1.00 66.81 96 ILE A C 1
ATOM 743 O O . ILE A 1 96 ? 0.765 1.566 3.838 1.00 66.81 96 ILE A O 1
ATOM 747 N N . LYS A 1 97 ? 0.002 0.139 5.369 1.00 63.12 97 LYS A N 1
ATOM 748 C CA . LYS A 1 97 ? -0.441 -0.874 4.408 1.00 63.12 97 LYS A CA 1
ATOM 749 C C . LYS A 1 97 ? -1.723 -0.432 3.714 1.00 63.12 97 LYS A C 1
ATOM 751 O O . LYS A 1 97 ? -2.520 0.345 4.248 1.00 63.12 97 LYS A O 1
ATOM 756 N N . ARG A 1 98 ? -1.938 -0.906 2.481 1.00 63.72 98 ARG A N 1
ATOM 757 C CA . ARG A 1 98 ? -3.233 -0.703 1.820 1.00 63.72 98 ARG A CA 1
ATOM 758 C C . ARG A 1 98 ? -4.268 -1.542 2.562 1.00 63.72 98 ARG A C 1
ATOM 760 O O . ARG A 1 98 ? -3.966 -2.641 3.006 1.00 63.72 98 ARG A O 1
ATOM 767 N N . VAL A 1 99 ? -5.507 -1.057 2.642 1.00 60.81 99 VAL A N 1
ATOM 768 C CA . VAL A 1 99 ? -6.613 -1.791 3.287 1.00 60.81 99 VAL A CA 1
ATOM 769 C C . VAL A 1 99 ? -6.799 -3.191 2.676 1.00 60.81 99 VAL A C 1
ATOM 771 O O . VAL A 1 99 ? -7.125 -4.131 3.386 1.00 60.81 99 VAL A O 1
ATOM 774 N N . GLY A 1 100 ? -6.504 -3.370 1.382 1.00 63.97 100 GLY A N 1
ATOM 775 C CA . GLY A 1 100 ? -6.525 -4.686 0.727 1.00 63.97 100 GLY A CA 1
ATOM 776 C C . GLY A 1 100 ? -5.466 -5.677 1.229 1.00 63.97 100 GLY A C 1
ATOM 777 O O . GLY A 1 100 ? -5.678 -6.881 1.131 1.00 63.97 100 GLY A O 1
ATOM 778 N N . ASP A 1 101 ? -4.374 -5.193 1.825 1.00 65.94 101 ASP A N 1
ATOM 779 C CA . ASP A 1 101 ? -3.308 -6.032 2.384 1.00 65.94 101 ASP A CA 1
ATOM 780 C C . ASP A 1 101 ? -3.620 -6.459 3.831 1.00 65.94 101 ASP A C 1
ATOM 782 O O . ASP A 1 101 ? -2.907 -7.289 4.392 1.00 65.94 101 ASP A O 1
ATOM 786 N N . LEU A 1 102 ? -4.689 -5.924 4.446 1.00 68.88 102 LEU A N 1
ATOM 787 C CA . LEU A 1 102 ? -5.126 -6.331 5.789 1.00 68.88 102 LEU A CA 1
ATOM 788 C C . LEU A 1 102 ? -5.552 -7.798 5.828 1.00 68.88 102 LEU A C 1
ATOM 790 O O . LEU A 1 102 ? -5.331 -8.468 6.827 1.00 68.88 102 LEU A O 1
ATOM 794 N N . HIS A 1 103 ? -6.120 -8.311 4.734 1.00 72.56 103 HIS A N 1
ATOM 795 C CA . HIS A 1 103 ? -6.519 -9.716 4.640 1.00 72.56 103 HIS A CA 1
ATOM 796 C C . HIS A 1 103 ? -5.318 -10.677 4.679 1.00 72.56 103 HIS A C 1
ATOM 798 O O . HIS A 1 103 ? -5.479 -11.852 4.980 1.00 72.56 103 HIS A O 1
ATOM 804 N N . ALA A 1 104 ? -4.108 -10.186 4.394 1.00 73.69 104 ALA A N 1
ATOM 805 C CA . ALA A 1 104 ? -2.887 -10.975 4.509 1.00 73.69 104 ALA A CA 1
ATOM 806 C C . ALA A 1 104 ? -2.325 -11.012 5.942 1.00 73.69 104 ALA A C 1
ATOM 808 O O . ALA A 1 104 ? -1.299 -11.655 6.162 1.00 73.69 104 ALA A O 1
ATOM 809 N N . PHE A 1 105 ? -2.946 -10.329 6.917 1.00 68.88 105 PHE A N 1
ATOM 810 C CA . PHE A 1 105 ? -2.592 -10.537 8.319 1.00 68.88 105 PHE A CA 1
ATOM 811 C C . PHE A 1 105 ? -3.024 -11.938 8.734 1.00 68.88 105 PHE A C 1
ATOM 813 O O . PHE A 1 105 ? -4.211 -12.253 8.793 1.00 68.88 105 PHE A O 1
ATOM 820 N N . SER A 1 106 ? -2.026 -12.769 9.008 1.00 72.06 106 SER A N 1
ATOM 821 C CA . SER A 1 106 ? -2.218 -14.094 9.568 1.00 72.06 106 SER A CA 1
ATOM 822 C C . SER A 1 106 ? -2.155 -14.021 11.089 1.00 72.06 106 SER A C 1
ATOM 824 O O . SER A 1 106 ? -1.325 -13.300 11.641 1.00 72.06 106 SER A O 1
ATOM 826 N N . VAL A 1 107 ? -3.020 -14.786 11.752 1.00 75.94 107 VAL A N 1
ATOM 827 C CA . VAL A 1 107 ? -2.977 -15.026 13.207 1.00 75.94 107 VAL A CA 1
ATOM 828 C C . VAL A 1 107 ? -2.156 -16.291 13.511 1.00 75.94 107 VAL A C 1
ATOM 830 O O . VAL A 1 107 ? -2.233 -16.845 14.599 1.00 75.94 107 VAL A O 1
ATOM 833 N N . ASP A 1 108 ? -1.397 -16.787 12.530 1.00 81.19 108 ASP A N 1
ATOM 834 C CA . ASP A 1 108 ? -0.555 -17.966 12.702 1.00 81.19 108 ASP A CA 1
ATOM 835 C C . ASP A 1 108 ? 0.491 -17.734 13.799 1.00 81.19 108 ASP A C 1
ATOM 837 O O . ASP A 1 108 ? 1.110 -16.671 13.867 1.00 81.19 108 ASP A O 1
ATOM 841 N N . GLU A 1 109 ? 0.685 -18.736 14.653 1.00 73.12 109 GLU A N 1
ATOM 842 C CA . GLU A 1 109 ? 1.551 -18.660 15.834 1.00 73.12 109 GLU A CA 1
ATOM 843 C C . GLU A 1 109 ? 3.009 -18.346 15.456 1.00 73.12 109 GLU A C 1
ATOM 845 O O . GLU A 1 109 ? 3.696 -17.625 16.177 1.00 73.12 109 GLU A O 1
ATOM 850 N N . SER A 1 110 ? 3.445 -18.765 14.259 1.00 76.94 110 SER A N 1
ATOM 851 C CA . SER A 1 110 ? 4.764 -18.420 13.708 1.00 76.94 110 SER A CA 1
ATOM 852 C C . SER A 1 110 ? 4.950 -16.922 13.426 1.00 76.94 110 SER A C 1
ATOM 854 O O . SER A 1 110 ? 6.075 -16.437 13.354 1.00 76.94 110 SER A O 1
ATOM 856 N N . CYS A 1 111 ? 3.857 -16.171 13.262 1.00 68.44 111 CYS A N 1
ATOM 857 C CA . CYS A 1 111 ? 3.870 -14.728 13.020 1.00 68.44 111 CYS A CA 1
ATOM 858 C C . CYS A 1 111 ? 3.768 -13.903 14.315 1.00 68.44 111 CYS A C 1
ATOM 860 O O . CYS A 1 111 ? 3.841 -12.674 14.252 1.00 68.44 111 CYS A O 1
ATOM 862 N N . LEU A 1 112 ? 3.578 -14.556 15.469 1.00 72.38 112 LEU A N 1
ATOM 863 C CA . LEU A 1 112 ? 3.386 -13.927 16.782 1.00 72.38 112 LEU A CA 1
ATOM 864 C C . LEU A 1 112 ? 4.573 -14.146 17.734 1.00 72.38 112 LEU A C 1
ATOM 866 O O . LEU A 1 112 ? 4.475 -13.829 18.919 1.00 72.38 112 LEU A O 1
ATOM 870 N N . GLU A 1 113 ? 5.697 -14.666 17.235 1.00 76.75 113 GLU A N 1
ATOM 871 C CA . GLU A 1 113 ? 6.895 -14.880 18.042 1.00 76.75 113 GLU A CA 1
ATOM 872 C C . GLU A 1 113 ? 7.544 -13.533 18.402 1.00 76.75 113 GLU A C 1
ATOM 874 O O . GLU A 1 113 ? 8.169 -12.859 17.579 1.00 76.75 113 GLU A O 1
ATOM 879 N N . PHE A 1 114 ? 7.373 -13.116 19.656 1.00 70.88 114 PHE A N 1
ATOM 880 C CA . PHE A 1 114 ? 8.129 -12.008 20.222 1.00 70.88 114 PHE A CA 1
ATOM 881 C C . PHE A 1 114 ? 9.542 -12.509 20.516 1.00 70.88 114 PHE A C 1
ATOM 883 O O . PHE A 1 114 ? 9.724 -13.451 21.288 1.00 70.88 114 PHE A O 1
ATOM 890 N N . GLY A 1 115 ? 10.543 -11.906 19.871 1.00 72.00 115 GLY A N 1
ATOM 891 C CA . GLY A 1 115 ? 11.937 -12.296 20.068 1.00 72.00 115 GLY A CA 1
ATOM 892 C C . GLY A 1 115 ? 12.336 -12.232 21.553 1.00 72.00 115 GLY A C 1
ATOM 893 O O . GLY A 1 115 ? 11.840 -11.364 22.275 1.00 72.00 115 GLY A O 1
ATOM 894 N N . PRO A 1 116 ? 13.232 -13.118 22.026 1.00 67.62 116 PRO A N 1
ATOM 895 C CA . PRO A 1 116 ? 13.696 -13.138 23.411 1.00 67.62 116 PRO A CA 1
ATOM 896 C C . PRO A 1 116 ? 14.602 -11.928 23.668 1.00 67.62 116 PRO A C 1
ATOM 898 O O . PRO A 1 116 ? 15.824 -12.028 23.612 1.00 67.62 116 PRO A O 1
ATOM 901 N N . ALA A 1 117 ? 14.007 -10.757 23.873 1.00 59.97 117 ALA A N 1
ATOM 902 C CA . ALA A 1 117 ? 14.746 -9.513 24.041 1.00 59.97 117 ALA A CA 1
ATOM 903 C C . ALA A 1 117 ? 14.191 -8.596 25.133 1.00 59.97 117 ALA A C 1
ATOM 905 O O . ALA A 1 117 ? 14.613 -7.457 25.165 1.00 59.97 117 ALA A O 1
ATOM 906 N N . ASP A 1 118 ? 13.320 -9.061 26.036 1.00 59.12 118 ASP A N 1
ATOM 907 C CA . ASP A 1 118 ? 12.835 -8.243 27.165 1.00 59.12 118 ASP A CA 1
ATOM 908 C C . ASP A 1 118 ? 12.578 -9.094 28.426 1.00 59.12 118 ASP A C 1
ATOM 910 O O . ASP A 1 118 ? 11.539 -9.025 29.080 1.00 59.12 118 ASP A O 1
ATOM 914 N N . SER A 1 119 ? 13.523 -9.970 28.767 1.00 56.91 119 SER A N 1
ATOM 915 C CA . SER A 1 119 ? 13.545 -10.664 30.062 1.00 56.91 119 SER A CA 1
ATOM 916 C C . SER A 1 119 ? 14.925 -10.540 30.693 1.00 56.91 119 SER A C 1
ATOM 918 O O . SER A 1 119 ? 15.629 -11.534 30.864 1.00 56.91 119 SER A O 1
ATOM 920 N N . GLN A 1 120 ? 15.317 -9.306 31.012 1.00 42.94 120 GLN A N 1
ATOM 921 C CA . GLN A 1 120 ? 16.323 -9.043 32.036 1.00 42.94 120 GLN A CA 1
ATOM 922 C C . GLN A 1 120 ? 16.050 -7.724 32.754 1.00 42.94 120 GLN A C 1
ATOM 924 O O . GLN A 1 120 ? 15.723 -6.738 32.061 1.00 42.94 120 GLN A O 1
#

pLDDT: mean 75.99, std 13.81, range [36.94, 90.62]

Organism: Cirrhinus mrigala (NCBI:txid683832)

Foldseek 3Di:
DDPPDQCPLVNLVVVLVVCQVPDDADVVHRSCPDPVNVVVSVVSVVVNVVVVDPDPPPPVVVVVVVCVDPPNDDPVPHDVVSVVVSVLVVCCVVVVHDNVCSVVDDPDPVVVDDPPDPDD

Radius of gyration: 22.36 Å; chains: 1; bounding box: 44×36×59 Å